Protein AF-A0A420Z8M2-F1 (afdb_monomer_lite)

pLDDT: mean 79.5, std 18.41, range [31.19, 97.5]

Secondary structure (DSSP, 8-state):
----EEEE-SS-EEEE--PPP---HHHHHTT-HHHHHHHHHHHHHTT-TTTTTTGGGTT-HHHHHHHHHHHHTTS-HHHHHHHHHHHHHHHHHHHHS-HHHHHH-PEEEEEEEEETTTEEPEETTEE-EEEEEE--SSHHHHHHT--TTEEEEEE-

Radius of gyration: 20.65 Å; chains: 1; bounding box: 54×30×60 Å

Sequence (156 aa):
MNRSIYIYNSTEVTEKEVVQWSTPSWLRRIGMMDLVAAMEMLSGEYDLPWADQWRRNLDDPGWLDRAMLNTFGRLDDADKELVRPLYEDWLWYFANLDLGAAVGLGYVAEVALLWGGGQRVVDDGQVQTVLVSLGGASREDAKSSLTSEYEFLRWV

Foldseek 3Di:
DFDWDWQDDPPDTDTDGDDDAPAFQLCVVLVLVVVLSLLLVQCVVVVPPCSVPSRVCNLPLVVSVVSLVVSLVPDDPVSNVRNVVSSVSVVVCVVPDPVNVSSVQAFKFKKFFADDQGDFDDDPNDGDIDIDGFGANDPVRSVVRDDSRIGTDGTD

Structure (mmCIF, N/CA/C/O backbone):
data_AF-A0A420Z8M2-F1
#
_entry.id   AF-A0A420Z8M2-F1
#
loop_
_atom_site.group_PDB
_atom_site.id
_atom_site.type_symbol
_atom_site.label_atom_id
_atom_site.label_alt_id
_atom_site.label_comp_id
_atom_site.label_asym_id
_atom_site.label_entity_id
_atom_site.label_seq_id
_atom_site.pdbx_PDB_ins_code
_atom_site.Cartn_x
_atom_site.Cartn_y
_atom_site.Cartn_z
_atom_site.occupancy
_atom_site.B_iso_or_equiv
_atom_site.auth_seq_id
_atom_site.auth_comp_id
_atom_site.auth_asym_id
_atom_site.auth_atom_id
_atom_site.pdbx_PDB_model_num
ATOM 1 N N . MET A 1 1 ? 9.964 15.294 7.986 1.00 35.50 1 MET A N 1
ATOM 2 C CA . MET A 1 1 ? 11.332 14.832 7.669 1.00 35.50 1 MET A CA 1
ATOM 3 C C . MET A 1 1 ? 11.300 14.296 6.250 1.00 35.50 1 MET A C 1
ATOM 5 O O . MET A 1 1 ? 10.602 13.312 6.034 1.00 35.50 1 MET A O 1
ATOM 9 N N . ASN A 1 2 ? 11.972 14.958 5.304 1.00 32.03 2 ASN A N 1
ATOM 10 C CA . ASN A 1 2 ? 12.192 14.407 3.962 1.00 32.03 2 ASN A CA 1
ATOM 11 C C . ASN A 1 2 ? 13.060 13.148 4.087 1.00 32.03 2 ASN A C 1
ATOM 13 O O . ASN A 1 2 ? 13.988 13.130 4.898 1.00 32.03 2 ASN A O 1
ATOM 17 N N . ARG A 1 3 ? 12.728 12.091 3.343 1.00 35.41 3 ARG A N 1
ATOM 18 C CA . ARG A 1 3 ? 13.546 10.877 3.239 1.00 35.41 3 ARG A CA 1
ATOM 19 C C . ARG A 1 3 ? 14.072 10.796 1.811 1.00 35.41 3 ARG A C 1
ATOM 21 O O . ARG A 1 3 ? 13.271 10.831 0.886 1.00 35.41 3 ARG A O 1
ATOM 28 N N . SER A 1 4 ? 15.386 10.702 1.653 1.00 36.94 4 SER A N 1
ATOM 29 C CA . SER A 1 4 ? 16.025 10.403 0.369 1.00 36.94 4 SER A CA 1
ATOM 30 C C . SER A 1 4 ? 15.975 8.890 0.128 1.00 36.94 4 SER A C 1
ATOM 32 O O . SER A 1 4 ? 16.221 8.121 1.060 1.00 36.94 4 SER A O 1
ATOM 34 N N . ILE A 1 5 ? 15.664 8.458 -1.097 1.00 42.69 5 ILE A N 1
ATOM 35 C CA . ILE A 1 5 ? 15.932 7.084 -1.546 1.00 42.69 5 ILE A CA 1
ATOM 36 C C . ILE A 1 5 ? 17.265 7.123 -2.291 1.00 42.69 5 ILE A C 1
ATOM 38 O O . ILE A 1 5 ? 17.449 7.912 -3.218 1.00 42.69 5 ILE A O 1
ATOM 42 N N . TYR A 1 6 ? 18.200 6.280 -1.863 1.00 43.69 6 TYR A N 1
ATOM 43 C CA . TYR A 1 6 ? 19.486 6.107 -2.525 1.00 43.69 6 TYR A CA 1
ATOM 44 C C . TYR A 1 6 ? 19.381 4.921 -3.473 1.00 43.69 6 TYR A C 1
ATOM 46 O O . TYR A 1 6 ? 19.220 3.781 -3.040 1.00 43.69 6 TYR A O 1
ATOM 54 N N . ILE A 1 7 ? 19.451 5.205 -4.768 1.00 42.81 7 ILE A N 1
ATOM 55 C CA . ILE A 1 7 ? 19.491 4.188 -5.812 1.00 42.81 7 ILE A CA 1
ATOM 56 C C . ILE A 1 7 ? 20.972 3.924 -6.107 1.00 42.81 7 ILE A C 1
ATOM 58 O O . ILE A 1 7 ? 21.696 4.822 -6.542 1.00 42.81 7 ILE A O 1
ATOM 62 N N . TYR A 1 8 ? 21.442 2.715 -5.799 1.00 31.19 8 TYR A N 1
ATOM 63 C CA . TYR A 1 8 ? 22.844 2.328 -5.957 1.00 31.19 8 TYR A CA 1
ATOM 64 C C . TYR A 1 8 ? 23.056 1.658 -7.314 1.00 31.19 8 TYR A C 1
ATOM 66 O O . TYR A 1 8 ? 22.536 0.569 -7.541 1.00 31.19 8 TYR A O 1
ATOM 74 N N . ASN A 1 9 ? 23.866 2.267 -8.182 1.00 37.25 9 ASN A N 1
ATOM 75 C CA . ASN A 1 9 ? 24.435 1.593 -9.347 1.00 37.25 9 ASN A CA 1
ATOM 76 C C . ASN A 1 9 ? 25.907 1.256 -9.081 1.00 37.25 9 ASN A C 1
ATOM 78 O O . ASN A 1 9 ? 26.583 1.957 -8.327 1.00 37.25 9 ASN A O 1
ATOM 82 N N . SER A 1 10 ? 26.438 0.207 -9.721 1.00 38.69 10 SER A N 1
ATOM 83 C CA . SER A 1 10 ? 27.814 -0.293 -9.511 1.00 38.69 10 SER A CA 1
ATOM 84 C C . SER A 1 10 ? 28.932 0.704 -9.859 1.00 38.69 10 SER A C 1
ATOM 86 O O . SER A 1 10 ? 30.109 0.379 -9.716 1.00 38.69 10 SER A O 1
ATOM 88 N N . THR A 1 11 ? 28.584 1.909 -10.310 1.00 38.22 11 THR A N 1
ATOM 89 C CA . THR A 1 11 ? 29.527 2.961 -10.700 1.00 38.22 11 THR A CA 1
ATOM 90 C C . THR A 1 11 ? 29.129 4.374 -10.261 1.00 38.22 11 THR A C 1
ATOM 92 O O . THR A 1 11 ? 30.021 5.212 -10.186 1.00 38.22 11 THR A O 1
ATOM 95 N N . GLU A 1 12 ? 27.869 4.654 -9.899 1.00 36.22 12 GLU A N 1
ATOM 96 C CA . GLU A 1 12 ? 27.425 5.978 -9.427 1.00 36.22 12 GLU A CA 1
ATOM 97 C C . GLU A 1 12 ? 26.237 5.863 -8.453 1.00 36.22 12 GLU A C 1
ATOM 99 O O . GLU A 1 12 ? 25.348 5.028 -8.627 1.00 36.22 12 GLU A O 1
ATOM 104 N N . VAL A 1 13 ? 26.220 6.720 -7.426 1.00 42.09 13 VAL A N 1
ATOM 105 C CA . VAL A 1 13 ? 25.065 6.922 -6.536 1.00 42.09 13 VAL A CA 1
ATOM 106 C C . VAL A 1 13 ? 24.341 8.171 -7.015 1.00 42.09 13 VAL A C 1
ATOM 108 O O . VAL A 1 13 ? 24.885 9.271 -6.915 1.00 42.09 13 VAL A O 1
ATOM 111 N N . THR A 1 14 ? 23.123 8.022 -7.529 1.00 45.56 14 THR A N 1
ATOM 112 C CA . THR A 1 14 ? 22.290 9.169 -7.909 1.00 45.56 14 THR A CA 1
ATOM 113 C C . THR A 1 14 ? 21.280 9.432 -6.797 1.00 45.56 14 THR A C 1
ATOM 115 O O . THR A 1 14 ? 20.383 8.626 -6.5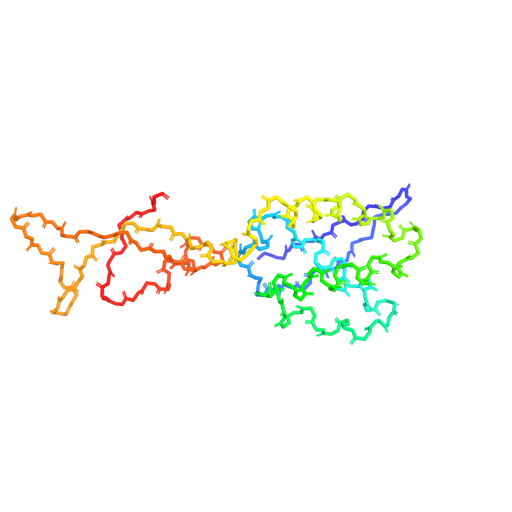55 1.00 45.56 14 THR A O 1
ATOM 118 N N . GLU A 1 15 ? 21.427 10.558 -6.098 1.00 40.06 15 GLU A N 1
ATOM 119 C CA . GLU A 1 15 ? 20.416 11.039 -5.154 1.00 40.06 15 GLU A CA 1
ATOM 120 C C . GLU A 1 15 ? 19.248 11.632 -5.953 1.00 40.06 15 GLU A C 1
ATOM 122 O O . GLU A 1 15 ? 19.396 12.659 -6.616 1.00 40.06 15 GLU A O 1
ATOM 127 N N . LYS A 1 16 ? 18.089 10.965 -5.929 1.00 51.34 16 LYS A N 1
ATOM 128 C CA . LYS A 1 16 ? 16.839 11.498 -6.486 1.00 51.34 16 LYS A CA 1
ATOM 129 C C . LYS A 1 16 ? 15.939 11.928 -5.321 1.00 51.34 16 LYS A C 1
ATOM 131 O O . LYS A 1 16 ? 15.672 11.140 -4.413 1.00 51.34 16 LYS A O 1
ATOM 136 N N . GLU A 1 17 ? 15.490 13.187 -5.324 1.00 40.28 17 GLU A N 1
ATOM 137 C CA . GLU A 1 17 ? 14.557 13.696 -4.311 1.00 40.28 17 GLU A CA 1
ATOM 138 C C . GLU A 1 17 ? 13.221 12.952 -4.401 1.00 40.28 17 GLU A C 1
ATOM 140 O O . GLU A 1 17 ? 12.528 12.981 -5.419 1.00 40.28 17 GLU A O 1
ATOM 145 N N . VAL A 1 18 ? 12.839 12.303 -3.305 1.00 44.84 18 VAL A N 1
ATOM 146 C CA . VAL A 1 18 ? 11.549 11.627 -3.191 1.00 44.84 18 VAL A CA 1
ATOM 147 C C . VAL A 1 18 ? 10.532 12.642 -2.703 1.00 44.84 18 VAL A C 1
ATOM 149 O O . VAL A 1 18 ? 10.603 13.140 -1.577 1.00 44.84 18 VAL A O 1
ATOM 152 N N . VAL A 1 19 ? 9.569 12.953 -3.566 1.00 44.00 19 VAL A N 1
ATOM 153 C CA . VAL A 1 19 ? 8.405 13.772 -3.216 1.00 44.00 19 VAL A CA 1
ATOM 154 C C . VAL A 1 19 ? 7.708 13.150 -1.999 1.00 44.00 19 VAL A C 1
ATOM 156 O O . VAL A 1 19 ? 7.582 11.934 -1.904 1.00 44.00 19 VAL A O 1
ATOM 159 N N . GLN A 1 20 ? 7.254 13.965 -1.047 1.00 43.16 20 GLN A N 1
ATOM 160 C CA . GLN A 1 20 ? 6.603 13.491 0.176 1.00 43.16 20 GLN A CA 1
ATOM 161 C C . GLN A 1 20 ? 5.144 13.079 -0.109 1.00 43.16 20 GLN A C 1
ATOM 163 O O . GLN A 1 20 ? 4.336 13.906 -0.528 1.00 43.16 20 GLN A O 1
ATOM 168 N N . TRP A 1 21 ? 4.796 11.802 0.093 1.00 49.38 21 TRP A N 1
ATOM 169 C CA . TRP A 1 21 ? 3.465 11.256 -0.228 1.00 49.38 21 TRP A CA 1
ATOM 170 C C . TRP A 1 21 ? 2.528 11.295 0.987 1.00 49.38 21 TRP A C 1
ATOM 172 O O . TRP A 1 21 ? 2.947 11.003 2.111 1.00 49.38 21 TRP A O 1
ATOM 182 N N . SER A 1 22 ? 1.229 11.522 0.765 1.00 51.72 22 SER A N 1
ATOM 183 C CA . SER A 1 22 ? 0.181 11.050 1.680 1.00 51.72 22 SER A CA 1
ATOM 184 C C . SER A 1 22 ? 0.034 9.538 1.491 1.00 51.72 22 SER A C 1
ATOM 186 O O . SER A 1 22 ? -0.825 9.051 0.765 1.00 51.72 22 SER A O 1
ATOM 188 N N . THR A 1 23 ? 0.984 8.786 2.031 1.00 56.41 23 THR A N 1
ATOM 189 C CA . THR A 1 23 ? 1.133 7.363 1.728 1.00 56.41 23 THR A CA 1
ATOM 190 C C . THR A 1 23 ? 0.048 6.512 2.393 1.00 56.41 23 THR A C 1
ATOM 192 O O . THR A 1 23 ? -0.186 6.686 3.596 1.00 56.41 23 THR A O 1
ATOM 195 N N . PRO A 1 24 ? -0.535 5.513 1.712 1.00 63.94 24 PRO A N 1
ATOM 196 C CA . PRO A 1 24 ? -1.335 4.509 2.393 1.00 63.94 24 PRO A CA 1
ATOM 197 C C . PRO A 1 24 ? -0.554 3.772 3.472 1.00 63.94 24 PRO A C 1
ATOM 199 O O . PRO A 1 24 ? 0.644 3.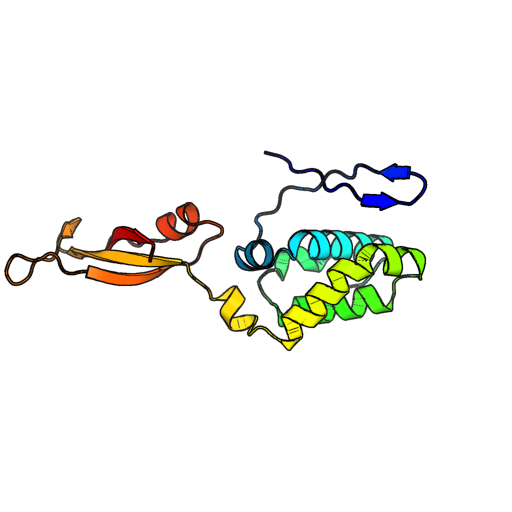496 3.366 1.00 63.94 24 PRO A O 1
ATOM 202 N N . SER A 1 25 ? -1.258 3.459 4.552 1.00 63.75 25 SER A N 1
ATOM 203 C CA . SER A 1 25 ? -0.704 2.835 5.751 1.00 63.75 25 SER A CA 1
ATOM 204 C C . SER A 1 25 ? -0.170 1.424 5.516 1.00 63.75 25 SER A C 1
ATOM 206 O O . SER A 1 25 ? 0.748 0.989 6.209 1.00 63.75 25 SER A O 1
ATOM 208 N N . TRP A 1 26 ? -0.757 0.692 4.572 1.00 75.81 26 TRP A N 1
ATOM 209 C CA . TRP A 1 26 ? -0.487 -0.726 4.368 1.00 75.81 26 TRP A CA 1
ATOM 210 C C . TRP A 1 26 ? 0.801 -0.959 3.570 1.00 75.81 26 TRP A C 1
ATOM 212 O O . TRP A 1 26 ? 1.628 -1.760 3.997 1.00 75.81 26 TRP A O 1
ATOM 222 N N . LEU A 1 27 ? 1.054 -0.176 2.515 1.00 79.88 27 LEU A N 1
ATOM 223 C CA . LEU A 1 27 ? 2.296 -0.254 1.733 1.00 79.88 27 LEU A CA 1
ATOM 224 C C . LEU A 1 27 ? 3.539 0.039 2.583 1.00 79.88 27 LEU A C 1
ATOM 226 O O . LEU A 1 27 ? 4.571 -0.608 2.422 1.00 79.88 27 LEU A O 1
ATOM 230 N N . ARG A 1 28 ? 3.437 0.977 3.536 1.00 74.44 28 ARG A N 1
ATOM 231 C CA . ARG A 1 28 ? 4.506 1.227 4.519 1.00 74.44 28 ARG A CA 1
ATOM 232 C C . ARG A 1 28 ? 4.742 0.038 5.442 1.00 74.44 28 ARG A C 1
ATOM 234 O O . ARG A 1 28 ? 5.886 -0.240 5.778 1.00 74.44 28 ARG A O 1
ATOM 241 N N . ARG A 1 29 ? 3.677 -0.647 5.860 1.00 71.38 29 ARG A N 1
ATOM 242 C CA . ARG A 1 29 ? 3.765 -1.792 6.776 1.00 71.38 29 ARG A CA 1
ATOM 243 C C . ARG A 1 29 ? 4.425 -3.007 6.138 1.00 71.38 29 ARG A C 1
ATOM 245 O O . ARG A 1 29 ? 5.159 -3.698 6.831 1.00 71.38 29 ARG A O 1
ATOM 252 N N . ILE A 1 30 ? 4.203 -3.222 4.844 1.00 75.00 30 ILE A N 1
ATOM 253 C CA . ILE A 1 30 ? 4.846 -4.308 4.090 1.00 75.00 30 ILE A CA 1
ATOM 254 C C . ILE A 1 30 ? 6.165 -3.883 3.421 1.00 75.00 30 ILE A C 1
ATOM 256 O O . ILE A 1 30 ? 6.779 -4.676 2.720 1.00 75.00 30 ILE A O 1
ATOM 260 N N . GLY A 1 31 ? 6.609 -2.635 3.619 1.00 79.88 31 GLY A N 1
ATOM 261 C CA . GLY A 1 31 ? 7.881 -2.136 3.087 1.00 79.88 31 GLY A CA 1
ATOM 262 C C . GLY A 1 31 ? 7.917 -1.926 1.568 1.00 79.88 31 GLY A C 1
ATOM 263 O O . GLY A 1 31 ? 8.997 -1.842 1.002 1.00 79.88 31 GLY A O 1
ATOM 264 N N . MET A 1 32 ? 6.768 -1.820 0.893 1.00 87.44 32 MET A N 1
ATOM 265 C CA . MET A 1 32 ? 6.687 -1.797 -0.580 1.00 87.44 32 MET A CA 1
ATOM 266 C C . MET A 1 32 ? 6.685 -0.393 -1.197 1.00 87.44 32 MET A C 1
ATOM 268 O O . MET A 1 32 ? 6.577 -0.240 -2.411 1.00 87.44 32 MET A O 1
ATOM 272 N N . MET A 1 33 ? 6.808 0.655 -0.383 1.00 85.38 33 MET A N 1
ATOM 273 C CA . MET A 1 33 ? 6.731 2.028 -0.884 1.00 85.38 33 MET A CA 1
ATOM 274 C C . MET A 1 33 ? 7.856 2.412 -1.833 1.00 85.38 33 MET A C 1
ATOM 276 O O . MET A 1 33 ? 7.602 3.117 -2.808 1.00 85.38 33 MET A O 1
ATOM 280 N N . ASP A 1 34 ? 9.067 1.937 -1.568 1.00 84.94 34 ASP A N 1
ATOM 281 C CA . ASP A 1 34 ? 10.221 2.271 -2.396 1.00 84.94 34 ASP A CA 1
ATOM 282 C C . ASP A 1 34 ? 10.084 1.636 -3.786 1.00 84.94 34 ASP A C 1
ATOM 284 O O . ASP A 1 34 ? 10.377 2.283 -4.790 1.00 84.94 34 ASP A O 1
ATOM 288 N N . LEU A 1 35 ? 9.515 0.425 -3.863 1.00 91.81 35 LEU A N 1
ATOM 289 C CA . LEU A 1 35 ? 9.171 -0.206 -5.135 1.00 91.81 35 LEU A CA 1
ATOM 290 C C . LEU A 1 35 ? 8.108 0.593 -5.891 1.00 91.81 35 LEU A C 1
ATOM 292 O O . LEU A 1 35 ? 8.270 0.849 -7.078 1.00 91.81 35 LEU A O 1
ATOM 296 N N . VAL A 1 36 ? 7.023 0.997 -5.221 1.00 92.00 36 VAL A N 1
ATOM 297 C CA . VAL A 1 36 ? 5.946 1.778 -5.856 1.00 92.00 36 VAL A CA 1
ATOM 298 C C . VAL A 1 36 ? 6.489 3.094 -6.416 1.00 92.00 36 VAL A C 1
ATOM 300 O O . VAL A 1 36 ? 6.166 3.448 -7.546 1.00 92.00 36 VAL A O 1
ATOM 303 N N . ALA A 1 37 ? 7.353 3.787 -5.671 1.00 90.00 37 ALA A N 1
ATOM 304 C CA . ALA A 1 37 ? 7.986 5.018 -6.135 1.00 90.00 37 ALA A CA 1
ATOM 305 C C . ALA A 1 37 ? 8.921 4.781 -7.334 1.00 90.00 37 ALA A C 1
ATOM 307 O O . ALA A 1 37 ? 8.864 5.530 -8.311 1.00 90.00 37 ALA A O 1
ATOM 308 N N . ALA A 1 38 ? 9.745 3.728 -7.290 1.00 91.12 38 ALA A N 1
ATOM 309 C CA . ALA A 1 38 ? 10.624 3.362 -8.400 1.00 91.12 38 ALA A CA 1
ATOM 310 C C . ALA A 1 38 ? 9.823 3.018 -9.665 1.00 91.12 38 ALA A C 1
ATOM 312 O O . ALA A 1 38 ? 10.153 3.471 -10.758 1.00 91.12 38 ALA A O 1
ATOM 313 N N . MET A 1 39 ? 8.729 2.275 -9.515 1.00 95.25 39 MET A N 1
ATOM 314 C CA . MET A 1 39 ? 7.892 1.828 -10.627 1.00 95.25 39 MET A CA 1
ATOM 315 C C . MET A 1 39 ? 7.019 2.953 -11.199 1.00 95.25 39 MET A C 1
ATOM 317 O O . MET A 1 39 ? 6.806 2.980 -12.411 1.00 95.25 39 MET A O 1
ATOM 321 N N . GLU A 1 40 ? 6.577 3.917 -10.381 1.00 94.31 40 GLU A N 1
ATOM 322 C CA . GLU A 1 40 ? 5.979 5.176 -10.860 1.00 94.31 40 GLU A CA 1
ATOM 323 C C . GLU A 1 40 ? 6.979 5.938 -11.733 1.00 94.31 40 GLU A C 1
ATOM 325 O O . GLU A 1 40 ? 6.674 6.245 -12.887 1.00 94.31 40 GLU A O 1
ATOM 330 N N . MET A 1 41 ? 8.188 6.179 -11.215 1.00 93.19 41 MET A N 1
ATOM 331 C CA . MET A 1 41 ? 9.241 6.903 -11.929 1.00 93.19 41 MET A CA 1
ATOM 332 C C . MET A 1 41 ? 9.577 6.231 -13.262 1.00 93.19 41 MET A C 1
ATOM 334 O O . MET A 1 41 ? 9.503 6.880 -14.302 1.00 93.19 41 MET A O 1
ATOM 338 N N . LEU A 1 42 ? 9.871 4.929 -13.244 1.00 9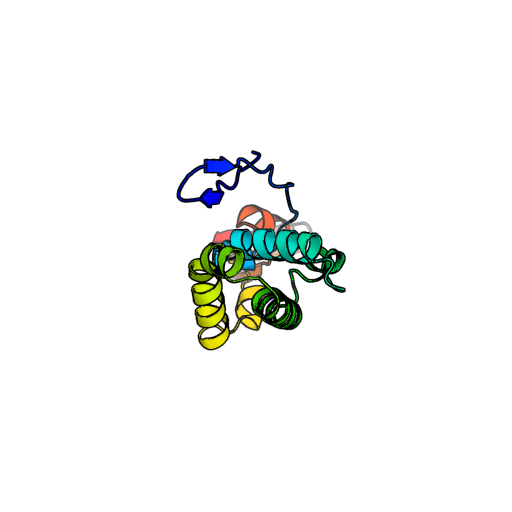4.81 42 LEU A N 1
ATOM 339 C CA . LEU A 1 42 ? 10.209 4.170 -14.448 1.00 94.81 42 LEU A CA 1
ATOM 340 C C . LEU A 1 42 ? 9.046 4.134 -15.441 1.00 94.81 42 LEU A C 1
ATOM 342 O O . LEU A 1 42 ? 9.249 4.271 -16.642 1.00 94.81 42 LEU A O 1
ATOM 346 N N . SER A 1 43 ? 7.802 4.018 -14.969 1.00 96.75 43 SER A N 1
ATOM 347 C CA . SER A 1 43 ? 6.656 4.092 -15.877 1.00 96.75 43 SER A CA 1
ATOM 348 C C . SER A 1 43 ? 6.537 5.451 -16.571 1.00 96.75 43 SER A C 1
ATOM 350 O O . SER A 1 43 ? 6.093 5.495 -17.715 1.00 96.75 43 SER A O 1
ATOM 352 N N . GLY A 1 44 ? 6.961 6.537 -15.915 1.00 93.62 44 GLY A N 1
ATOM 353 C CA . GLY A 1 44 ? 7.066 7.863 -16.521 1.00 93.62 44 GLY A CA 1
ATOM 354 C C . GLY A 1 44 ? 8.234 7.980 -17.498 1.00 93.62 44 GLY A C 1
ATOM 355 O O . GLY A 1 44 ? 8.049 8.497 -18.590 1.00 93.62 44 GLY A O 1
ATOM 356 N N . GLU A 1 45 ? 9.413 7.457 -17.147 1.00 94.44 45 GLU A N 1
ATOM 357 C CA . GLU A 1 45 ? 10.594 7.458 -18.030 1.00 94.44 45 GLU A CA 1
ATOM 358 C C . GLU A 1 45 ? 10.348 6.665 -19.331 1.00 94.44 45 GLU A C 1
ATOM 360 O O . GLU A 1 45 ? 10.854 7.037 -20.387 1.00 94.44 45 GLU A O 1
ATOM 365 N N . TYR A 1 46 ? 9.516 5.620 -19.274 1.00 95.25 46 TYR A N 1
ATOM 366 C CA . TYR A 1 46 ? 9.118 4.796 -20.423 1.00 95.25 46 TYR A CA 1
ATOM 367 C C . TYR A 1 46 ? 7.817 5.265 -21.109 1.00 95.25 46 TYR A C 1
ATOM 369 O O . TYR A 1 46 ? 7.284 4.539 -21.953 1.00 95.25 46 TYR A O 1
ATOM 377 N N . ASP A 1 47 ? 7.276 6.437 -20.747 1.00 95.06 47 ASP A N 1
ATOM 378 C CA . ASP A 1 47 ? 6.030 7.005 -21.295 1.00 95.06 47 ASP A CA 1
ATOM 379 C C . ASP A 1 47 ? 4.838 6.019 -21.282 1.00 95.06 47 ASP A C 1
ATOM 381 O O . ASP A 1 47 ? 4.049 5.902 -22.230 1.00 95.06 47 ASP A O 1
ATOM 385 N N . LEU A 1 48 ? 4.688 5.260 -20.193 1.00 95.62 48 LEU A N 1
ATOM 386 C CA . LEU A 1 48 ? 3.627 4.262 -20.078 1.00 95.62 48 LEU A CA 1
ATOM 387 C C . LEU A 1 48 ? 2.257 4.924 -19.825 1.00 95.62 48 LEU A C 1
ATOM 389 O O . LEU A 1 48 ? 2.159 5.850 -19.019 1.00 95.62 48 LEU A O 1
ATOM 393 N N . PRO A 1 49 ? 1.150 4.408 -20.404 1.00 94.00 49 PRO A N 1
ATOM 394 C CA . PRO A 1 49 ? -0.178 5.040 -20.319 1.00 94.00 49 PRO A CA 1
ATOM 395 C C . PRO A 1 49 ? -0.777 5.215 -18.910 1.00 94.00 49 PRO A C 1
ATOM 397 O O . PRO A 1 49 ? -1.818 5.854 -18.756 1.00 94.00 49 PRO A O 1
ATOM 400 N N . TRP A 1 50 ? -0.188 4.592 -17.890 1.00 93.88 50 TRP A N 1
ATOM 401 C CA . TRP A 1 50 ? -0.633 4.655 -16.494 1.00 93.88 50 TRP A CA 1
ATOM 402 C C . TRP A 1 50 ? 0.337 5.400 -15.573 1.00 93.88 50 TRP A C 1
ATOM 404 O O . TRP A 1 50 ? 0.133 5.386 -14.358 1.00 93.88 50 TRP A O 1
ATOM 414 N N . ALA A 1 51 ? 1.372 6.045 -16.117 1.00 93.44 51 ALA A N 1
ATOM 415 C CA . ALA A 1 51 ? 2.414 6.696 -15.326 1.00 93.44 51 ALA A CA 1
ATOM 416 C C . ALA A 1 51 ? 1.881 7.763 -14.354 1.00 93.44 51 ALA A C 1
ATOM 418 O O . ALA A 1 51 ? 2.368 7.892 -13.236 1.00 93.44 51 ALA A O 1
ATOM 419 N N . ASP A 1 52 ? 0.821 8.478 -14.722 1.00 91.88 52 ASP A N 1
ATOM 420 C CA . ASP A 1 52 ? 0.187 9.508 -13.893 1.00 91.88 52 ASP A CA 1
ATOM 421 C C . ASP A 1 52 ? -0.864 8.955 -12.910 1.00 91.88 52 ASP A C 1
ATOM 423 O O . ASP A 1 52 ? -1.443 9.692 -12.108 1.00 91.88 52 ASP A O 1
ATOM 427 N N . GLN A 1 53 ? -1.129 7.648 -12.951 1.00 93.00 53 GLN A N 1
ATOM 428 C CA . GLN A 1 53 ? -2.253 7.029 -12.250 1.00 93.00 53 GLN A CA 1
ATOM 429 C C . GLN A 1 53 ? -1.861 6.334 -10.943 1.00 93.00 53 GLN A C 1
ATOM 431 O O . GLN A 1 53 ? -2.753 5.963 -10.182 1.00 93.00 53 GLN A O 1
ATOM 436 N N . TRP A 1 54 ? -0.570 6.164 -10.650 1.00 92.50 54 TRP A N 1
ATOM 437 C CA . TRP A 1 54 ? -0.105 5.454 -9.452 1.00 92.50 54 TRP A CA 1
ATOM 438 C C . TRP A 1 54 ? -0.678 6.044 -8.167 1.00 92.50 54 TRP A C 1
ATOM 440 O O . TRP A 1 54 ? -1.300 5.347 -7.367 1.00 92.50 54 TRP A O 1
ATOM 450 N N . ARG A 1 55 ? -0.563 7.365 -8.016 1.00 85.44 55 ARG A N 1
ATOM 451 C CA . ARG A 1 55 ? -0.908 8.071 -6.775 1.00 85.44 55 ARG A CA 1
ATOM 452 C C . ARG A 1 55 ? -2.376 7.969 -6.383 1.00 85.44 55 ARG A C 1
ATOM 454 O O . ARG A 1 55 ? -2.686 7.921 -5.199 1.00 85.44 55 ARG A O 1
ATOM 461 N N . ARG A 1 56 ? -3.283 7.938 -7.360 1.00 83.88 56 ARG A N 1
ATOM 462 C CA . ARG A 1 56 ? -4.730 7.847 -7.101 1.00 83.88 56 ARG A CA 1
ATOM 463 C C . ARG A 1 56 ? -5.208 6.419 -6.826 1.00 83.88 56 ARG A C 1
ATOM 465 O O . ARG A 1 56 ? -6.354 6.245 -6.440 1.00 83.88 56 ARG A O 1
ATOM 472 N N . ASN A 1 57 ? -4.349 5.422 -7.041 1.00 88.00 57 ASN A N 1
ATOM 473 C CA . ASN A 1 57 ? -4.684 4.003 -6.936 1.00 88.00 57 ASN A CA 1
ATOM 474 C C . ASN A 1 57 ? -3.854 3.272 -5.865 1.00 88.00 57 ASN A C 1
ATOM 476 O O . ASN A 1 57 ? -3.809 2.046 -5.853 1.00 88.00 57 ASN A O 1
ATOM 480 N N . LEU A 1 58 ? -3.197 3.995 -4.951 1.00 86.00 58 LEU A N 1
ATOM 481 C CA . LEU A 1 58 ? -2.351 3.376 -3.921 1.00 86.00 58 LEU A CA 1
ATOM 482 C C . LEU A 1 58 ? -3.140 2.510 -2.912 1.00 86.00 58 LEU A C 1
ATOM 484 O O . LEU A 1 58 ? -2.553 1.680 -2.221 1.00 86.00 58 LEU A O 1
ATOM 488 N N . ASP A 1 59 ? -4.460 2.692 -2.832 1.00 81.06 59 ASP A N 1
ATOM 489 C CA . ASP A 1 59 ? -5.373 1.896 -1.999 1.00 81.06 59 ASP A CA 1
ATOM 490 C C . ASP A 1 59 ? -6.064 0.753 -2.769 1.00 81.06 59 ASP A C 1
ATOM 492 O O . ASP A 1 59 ? -6.909 0.061 -2.206 1.00 81.06 59 ASP A O 1
ATOM 496 N N . ASP A 1 60 ? -5.713 0.532 -4.041 1.00 83.44 60 ASP A N 1
ATOM 497 C CA . ASP A 1 60 ? -6.232 -0.565 -4.868 1.00 83.44 60 ASP A CA 1
ATOM 498 C C . ASP A 1 60 ? -5.106 -1.575 -5.174 1.00 83.44 60 ASP A C 1
ATOM 500 O O . ASP A 1 60 ? -4.351 -1.402 -6.139 1.00 83.44 60 ASP A O 1
ATOM 504 N N . PRO A 1 61 ? -4.976 -2.661 -4.382 1.00 84.62 61 PRO A N 1
ATOM 505 C CA . PRO A 1 61 ? -3.961 -3.690 -4.605 1.00 84.62 61 PRO A CA 1
ATOM 506 C C . PRO A 1 61 ? -4.062 -4.350 -5.978 1.00 84.62 61 PRO A C 1
ATOM 508 O O . PRO A 1 61 ? -3.041 -4.696 -6.568 1.00 84.62 61 PRO A O 1
ATOM 511 N N . GLY A 1 62 ? -5.279 -4.515 -6.505 1.00 85.75 62 GLY A N 1
ATOM 512 C CA . GLY A 1 62 ? -5.494 -5.130 -7.812 1.00 85.75 62 GLY A CA 1
ATOM 513 C C . GLY A 1 62 ? -5.053 -4.216 -8.951 1.00 85.75 62 GLY A C 1
ATOM 514 O O . GLY A 1 62 ? -4.554 -4.683 -9.976 1.00 85.75 62 GLY A O 1
ATOM 515 N N . TRP A 1 63 ? -5.217 -2.902 -8.795 1.00 91.81 63 TRP A N 1
ATOM 516 C CA . TRP A 1 63 ? -4.640 -1.932 -9.718 1.00 91.81 63 TRP A CA 1
ATOM 517 C C . TRP A 1 63 ? -3.115 -1.915 -9.635 1.00 91.81 63 TRP A C 1
ATOM 519 O O . TRP A 1 63 ? -2.468 -2.012 -10.679 1.00 91.81 63 TRP A O 1
ATOM 529 N N . LEU A 1 64 ? -2.553 -1.853 -8.424 1.00 92.69 64 LEU A N 1
ATOM 530 C CA . LEU A 1 64 ? -1.103 -1.821 -8.223 1.00 92.69 64 LEU A CA 1
ATOM 531 C C . LEU A 1 64 ? -0.425 -3.050 -8.814 1.00 92.69 64 LEU A C 1
ATOM 533 O O . LEU A 1 64 ? 0.558 -2.898 -9.526 1.00 92.69 64 LEU A O 1
ATOM 537 N N . ASP A 1 65 ? -0.973 -4.244 -8.611 1.00 91.94 65 ASP A N 1
ATOM 538 C CA . ASP A 1 65 ? -0.394 -5.472 -9.161 1.00 91.94 65 ASP A CA 1
ATOM 539 C C . ASP A 1 65 ? -0.330 -5.459 -10.691 1.00 91.94 65 ASP A C 1
ATOM 541 O O . ASP A 1 65 ? 0.717 -5.706 -11.297 1.00 91.94 65 ASP A O 1
ATOM 545 N N . ARG A 1 66 ? -1.423 -5.037 -11.338 1.00 94.19 66 ARG A N 1
ATOM 546 C CA . ARG A 1 66 ? -1.444 -4.865 -12.794 1.00 94.19 66 ARG A CA 1
ATOM 547 C C . ARG A 1 66 ? -0.441 -3.815 -13.257 1.00 94.19 66 ARG A C 1
ATOM 549 O O . ARG A 1 66 ? 0.193 -4.025 -14.289 1.00 94.19 66 ARG A O 1
ATOM 556 N N . ALA A 1 67 ? -0.314 -2.693 -12.552 1.00 96.00 67 ALA A N 1
ATOM 557 C CA . ALA A 1 67 ? 0.638 -1.640 -12.900 1.00 96.00 67 ALA A CA 1
ATOM 558 C C . ALA A 1 67 ? 2.088 -2.126 -12.738 1.00 96.00 67 ALA A C 1
ATOM 560 O O . ALA A 1 67 ? 2.890 -1.958 -13.654 1.00 96.00 67 ALA A O 1
ATOM 561 N N . MET A 1 68 ? 2.394 -2.819 -11.639 1.00 95.75 68 MET A N 1
ATOM 562 C CA . MET A 1 68 ? 3.696 -3.427 -11.355 1.00 95.75 68 MET A CA 1
ATOM 563 C C . MET A 1 68 ? 4.107 -4.413 -12.447 1.00 95.75 68 MET A C 1
ATOM 565 O O . MET A 1 68 ? 5.171 -4.266 -13.046 1.00 95.75 68 MET A O 1
ATOM 569 N N . LEU A 1 69 ? 3.246 -5.383 -12.761 1.00 96.31 69 LEU A N 1
ATOM 570 C CA . LEU A 1 69 ? 3.510 -6.392 -13.787 1.00 96.31 69 LEU A CA 1
ATOM 571 C C . LEU A 1 69 ? 3.695 -5.772 -15.177 1.00 96.31 69 LEU A C 1
ATOM 573 O O . LEU A 1 69 ? 4.622 -6.125 -15.909 1.00 96.31 69 LEU A O 1
ATOM 577 N N . ASN A 1 70 ? 2.838 -4.816 -15.541 1.00 96.19 70 ASN A N 1
ATOM 578 C CA . ASN A 1 70 ? 2.908 -4.172 -16.847 1.00 96.19 70 ASN A CA 1
ATOM 579 C C . ASN A 1 70 ? 4.117 -3.246 -17.000 1.00 96.19 70 ASN A C 1
ATOM 581 O O . ASN A 1 70 ? 4.676 -3.182 -18.098 1.00 96.19 70 ASN A O 1
ATOM 585 N N . THR A 1 71 ? 4.512 -2.530 -15.949 1.00 97.50 71 THR A N 1
ATOM 586 C CA . THR A 1 71 ? 5.732 -1.720 -15.967 1.00 97.50 71 THR A CA 1
ATOM 587 C C . THR A 1 71 ? 6.951 -2.631 -16.040 1.00 97.50 71 THR A C 1
ATOM 589 O O . THR A 1 71 ? 7.717 -2.506 -16.989 1.00 97.50 71 THR A O 1
ATOM 592 N N . PHE A 1 72 ? 7.081 -3.618 -15.142 1.00 97.19 72 PHE A N 1
ATOM 593 C CA . PHE A 1 72 ? 8.253 -4.503 -15.084 1.00 97.19 72 PHE A CA 1
ATOM 594 C C . PHE A 1 72 ? 8.484 -5.244 -16.405 1.00 97.19 72 PHE A C 1
ATOM 596 O O . PHE A 1 72 ? 9.611 -5.350 -16.881 1.00 97.19 72 PHE A O 1
ATOM 603 N N . GLY A 1 73 ? 7.409 -5.705 -17.055 1.00 96.44 73 GLY A N 1
ATOM 604 C CA . GLY A 1 73 ? 7.495 -6.375 -18.354 1.00 96.44 73 GLY A CA 1
ATOM 605 C C . GLY A 1 73 ? 8.051 -5.506 -19.492 1.00 96.44 73 GLY A C 1
ATOM 606 O O . GLY A 1 73 ? 8.529 -6.059 -20.481 1.00 96.44 73 GLY A O 1
ATOM 607 N N . ARG A 1 74 ? 8.005 -4.174 -19.362 1.00 96.25 74 ARG A N 1
ATOM 608 C CA . ARG A 1 74 ? 8.441 -3.203 -20.384 1.00 96.25 74 ARG A CA 1
ATOM 609 C C . ARG A 1 74 ? 9.823 -2.610 -20.140 1.00 96.25 74 ARG A C 1
ATOM 611 O O . ARG A 1 74 ? 10.383 -2.048 -21.073 1.00 96.25 74 ARG A O 1
ATOM 618 N N . LEU A 1 75 ? 10.346 -2.749 -18.926 1.00 96.31 75 LEU A N 1
ATOM 619 C CA . LEU A 1 75 ? 11.687 -2.296 -18.580 1.00 96.31 75 LEU A CA 1
ATOM 620 C C . LEU A 1 75 ? 12.744 -3.036 -19.406 1.00 96.31 75 LEU A C 1
ATOM 622 O O . LEU A 1 75 ? 12.580 -4.222 -19.737 1.00 96.31 75 LEU A O 1
ATOM 626 N N . ASP A 1 76 ? 13.833 -2.344 -19.712 1.00 96.06 76 ASP A N 1
ATOM 627 C CA . ASP A 1 76 ? 15.047 -2.977 -20.204 1.00 96.06 76 ASP A CA 1
ATOM 628 C C . ASP A 1 76 ? 15.730 -3.811 -19.105 1.00 96.06 76 ASP A C 1
ATOM 630 O O . ASP A 1 76 ? 15.277 -3.875 -17.959 1.00 96.06 76 ASP A O 1
ATOM 634 N N . ASP A 1 77 ? 16.795 -4.523 -19.463 1.00 95.62 77 ASP A N 1
ATOM 635 C CA . ASP A 1 77 ? 17.456 -5.424 -18.521 1.00 95.62 77 ASP A CA 1
ATOM 636 C C . ASP A 1 77 ? 18.163 -4.673 -17.382 1.00 95.62 77 ASP A C 1
ATOM 638 O O . ASP A 1 77 ? 18.192 -5.178 -16.262 1.00 95.62 77 ASP A O 1
ATOM 642 N N . ALA A 1 78 ? 18.686 -3.466 -17.626 1.00 92.25 78 ALA A N 1
ATOM 643 C CA . ALA A 1 78 ? 19.376 -2.688 -16.601 1.00 92.25 78 ALA A CA 1
ATOM 644 C C . ALA A 1 78 ? 18.394 -2.203 -15.524 1.00 92.25 78 ALA A C 1
ATOM 646 O O . ALA A 1 78 ? 18.638 -2.390 -14.329 1.00 92.25 78 ALA A O 1
ATOM 647 N N . ASP A 1 79 ? 17.249 -1.668 -15.943 1.00 93.38 79 ASP A N 1
ATOM 648 C CA . ASP A 1 79 ? 16.200 -1.211 -15.034 1.00 93.38 79 ASP A CA 1
ATOM 649 C C . ASP A 1 79 ? 15.493 -2.380 -14.342 1.00 93.38 79 ASP A C 1
ATOM 651 O O . ASP A 1 79 ? 15.106 -2.271 -13.176 1.00 93.38 79 ASP A O 1
ATOM 655 N N . LYS A 1 80 ? 15.366 -3.535 -15.011 1.00 93.94 80 LYS A N 1
ATOM 656 C CA . LYS A 1 80 ? 14.887 -4.765 -14.363 1.00 93.94 80 LYS A CA 1
ATOM 657 C C . LYS A 1 80 ? 15.805 -5.190 -13.238 1.00 93.94 80 LYS A C 1
ATOM 659 O O . LYS A 1 80 ? 15.303 -5.433 -12.146 1.00 93.94 80 LYS A O 1
ATOM 664 N N . GLU A 1 81 ? 17.111 -5.292 -13.483 1.00 93.62 81 GLU A N 1
ATOM 665 C CA . GLU A 1 81 ? 18.072 -5.664 -12.438 1.00 93.62 81 GLU A CA 1
ATOM 666 C C . GLU A 1 81 ? 18.028 -4.692 -11.258 1.00 93.62 81 GLU A C 1
ATOM 668 O O . GLU A 1 81 ? 18.128 -5.120 -10.108 1.00 93.62 81 GLU A O 1
ATOM 673 N N . LEU A 1 82 ? 17.792 -3.406 -11.526 1.00 87.06 82 LEU A N 1
ATOM 674 C CA . LEU A 1 82 ? 17.685 -2.393 -10.486 1.00 87.06 82 LEU A CA 1
ATOM 675 C C . LEU A 1 82 ? 16.530 -2.657 -9.508 1.00 87.06 82 LEU A C 1
ATOM 677 O O . LEU A 1 82 ? 16.711 -2.552 -8.294 1.00 87.06 82 LEU A O 1
ATOM 681 N N . VAL A 1 83 ? 15.339 -2.983 -10.017 1.00 91.19 83 VAL A N 1
ATOM 682 C CA . VAL A 1 83 ? 14.133 -3.149 -9.182 1.00 91.19 83 VAL A CA 1
ATOM 683 C C . VAL A 1 83 ? 13.831 -4.602 -8.815 1.00 91.19 83 VAL A C 1
ATOM 685 O O . VAL A 1 83 ? 12.967 -4.842 -7.970 1.00 91.19 83 VAL A O 1
ATOM 688 N N . ARG A 1 84 ? 14.535 -5.573 -9.413 1.00 92.50 84 ARG A N 1
ATOM 689 C CA . ARG A 1 84 ? 14.290 -7.016 -9.254 1.00 92.50 84 ARG A CA 1
ATOM 690 C C . ARG A 1 84 ? 14.174 -7.466 -7.795 1.00 92.50 84 ARG A C 1
ATOM 692 O O . ARG A 1 84 ? 13.183 -8.133 -7.513 1.00 92.50 84 ARG A O 1
ATOM 699 N N . PRO A 1 85 ? 15.074 -7.092 -6.862 1.00 90.44 85 PRO A N 1
ATOM 700 C CA . PRO A 1 85 ? 14.977 -7.572 -5.482 1.00 90.44 85 PRO A CA 1
ATOM 701 C C . PRO A 1 85 ? 13.653 -7.177 -4.816 1.00 90.44 85 PRO A C 1
ATOM 703 O O . PRO A 1 85 ? 12.976 -7.999 -4.211 1.00 90.44 85 PRO A O 1
ATOM 706 N N . LEU A 1 86 ? 13.239 -5.922 -5.000 1.00 88.50 86 LEU A N 1
ATOM 707 C CA . LEU A 1 86 ? 11.987 -5.412 -4.444 1.00 88.50 86 LEU A CA 1
ATOM 708 C C . LEU A 1 86 ? 10.764 -5.979 -5.180 1.00 88.50 86 LEU A C 1
ATOM 710 O O . LEU A 1 86 ? 9.725 -6.225 -4.573 1.00 88.50 86 LEU A O 1
ATOM 714 N N . TYR A 1 87 ? 10.878 -6.191 -6.491 1.00 92.25 87 TYR A N 1
ATOM 715 C CA . TYR A 1 87 ? 9.812 -6.778 -7.296 1.00 92.25 87 TYR A CA 1
ATOM 716 C C . TYR A 1 87 ? 9.559 -8.251 -6.933 1.00 92.25 87 TYR A C 1
ATOM 718 O O . TYR A 1 87 ? 8.412 -8.693 -6.913 1.00 92.25 87 TYR A O 1
ATOM 726 N N . GLU A 1 88 ? 10.598 -9.010 -6.589 1.00 92.88 88 GLU A N 1
ATOM 727 C CA . GLU A 1 88 ? 10.460 -10.379 -6.078 1.00 92.88 88 GLU A CA 1
ATOM 728 C C . GLU A 1 88 ? 9.740 -10.411 -4.721 1.00 92.88 88 GLU A C 1
ATOM 730 O O . GLU A 1 88 ? 8.844 -11.240 -4.531 1.00 92.88 88 GLU A O 1
ATOM 735 N N . ASP A 1 89 ? 10.032 -9.462 -3.825 1.00 88.06 89 ASP A N 1
ATOM 736 C CA . ASP A 1 89 ? 9.286 -9.294 -2.571 1.00 88.06 89 ASP A CA 1
ATOM 737 C C . ASP A 1 89 ? 7.805 -8.973 -2.834 1.00 88.06 89 ASP A C 1
ATOM 739 O O . ASP A 1 89 ? 6.919 -9.536 -2.186 1.00 88.06 89 ASP A O 1
ATOM 743 N N . TRP A 1 90 ? 7.510 -8.117 -3.820 1.00 90.75 90 TRP A N 1
ATOM 744 C CA . TRP A 1 90 ? 6.133 -7.832 -4.239 1.00 90.75 90 TRP A CA 1
ATOM 745 C C . TRP A 1 90 ? 5.396 -9.094 -4.690 1.00 90.75 90 TRP A C 1
ATOM 747 O O . TRP A 1 90 ? 4.285 -9.355 -4.223 1.00 90.75 90 TRP A O 1
ATOM 757 N N . LEU A 1 91 ? 6.016 -9.902 -5.557 1.00 90.88 91 LEU A N 1
ATOM 758 C CA . LEU A 1 91 ? 5.438 -11.167 -6.018 1.00 90.88 91 LEU A CA 1
ATOM 759 C C . LEU A 1 91 ? 5.185 -12.125 -4.850 1.00 90.88 91 LEU A C 1
ATOM 761 O O . LEU A 1 91 ? 4.137 -12.775 -4.799 1.00 90.88 91 LEU A O 1
ATOM 765 N N . TRP A 1 92 ? 6.115 -12.192 -3.894 1.00 89.25 92 TRP A N 1
ATOM 766 C CA . TRP A 1 92 ? 5.932 -12.994 -2.691 1.00 89.25 92 TRP A CA 1
ATOM 767 C C . TRP A 1 92 ? 4.731 -12.508 -1.878 1.00 89.25 92 TRP A C 1
ATOM 769 O O . TRP A 1 92 ? 3.869 -13.317 -1.528 1.00 89.25 92 TRP A O 1
ATOM 779 N N . TYR A 1 93 ? 4.623 -11.204 -1.617 1.00 83.19 93 TYR A N 1
ATOM 780 C CA . TYR A 1 93 ? 3.508 -10.639 -0.857 1.00 83.19 93 TYR A CA 1
ATOM 781 C C . TYR A 1 93 ? 2.166 -10.849 -1.551 1.00 83.19 93 TYR A C 1
ATOM 783 O O . TYR A 1 93 ? 1.203 -11.233 -0.895 1.00 83.19 93 TYR A O 1
ATOM 791 N N . PHE A 1 94 ? 2.103 -10.667 -2.867 1.00 81.56 94 PHE A N 1
ATOM 792 C CA . PHE A 1 94 ? 0.873 -10.864 -3.628 1.00 81.56 94 PHE A CA 1
ATOM 793 C C . PHE A 1 94 ? 0.409 -12.329 -3.626 1.00 81.56 94 PHE A C 1
ATOM 795 O O . PHE A 1 94 ? -0.788 -12.605 -3.606 1.00 81.56 94 PHE A O 1
ATOM 802 N N . ALA A 1 95 ? 1.348 -13.278 -3.607 1.00 82.44 95 ALA A N 1
ATOM 803 C CA . ALA A 1 95 ? 1.036 -14.704 -3.562 1.00 82.44 95 ALA A CA 1
ATOM 804 C C . ALA A 1 95 ? 0.709 -15.226 -2.150 1.00 82.44 95 ALA A C 1
ATOM 806 O O . ALA A 1 95 ? -0.005 -16.221 -2.026 1.00 82.44 95 ALA A O 1
ATOM 807 N N . ASN A 1 96 ? 1.247 -14.600 -1.096 1.00 78.88 96 ASN A N 1
ATOM 808 C CA . ASN A 1 96 ? 1.219 -15.151 0.267 1.00 78.88 96 ASN A CA 1
ATOM 809 C C . ASN A 1 96 ? 0.425 -14.315 1.281 1.00 78.88 96 ASN A C 1
ATOM 811 O O . ASN A 1 96 ? 0.129 -14.820 2.365 1.00 78.88 96 ASN A O 1
ATOM 815 N N . LEU A 1 97 ? 0.069 -13.066 0.970 1.00 77.56 97 LEU A N 1
ATOM 816 C CA . LEU A 1 97 ? -0.767 -12.227 1.827 1.00 77.56 97 LEU A CA 1
ATOM 817 C C . LEU A 1 97 ? -2.127 -11.957 1.192 1.00 77.56 97 LEU A C 1
ATOM 819 O O . LEU A 1 97 ? -2.241 -11.669 0.003 1.00 77.56 97 LEU A O 1
ATOM 823 N N . ASP A 1 98 ? -3.161 -11.936 2.032 1.00 73.44 98 ASP A N 1
ATOM 824 C CA . ASP A 1 98 ? -4.417 -11.286 1.675 1.00 73.44 98 ASP A CA 1
ATOM 825 C C . ASP A 1 98 ? -4.194 -9.769 1.698 1.00 73.44 98 ASP A C 1
ATOM 827 O O . ASP A 1 98 ? -4.268 -9.111 2.740 1.00 73.44 98 ASP A O 1
ATOM 831 N N . LEU A 1 99 ? -3.860 -9.211 0.535 1.00 70.38 99 LEU A N 1
ATOM 832 C CA . LEU A 1 99 ? -3.626 -7.777 0.407 1.00 70.38 99 LEU A CA 1
ATOM 833 C C . LEU A 1 99 ? -4.900 -6.964 0.651 1.00 70.38 99 LEU A C 1
ATOM 835 O O . LEU A 1 99 ? -4.797 -5.841 1.131 1.00 70.38 99 LEU A O 1
ATOM 839 N N . GLY A 1 100 ? -6.090 -7.524 0.410 1.00 64.69 100 GLY A N 1
ATOM 840 C CA . GLY A 1 100 ? -7.355 -6.881 0.773 1.00 64.69 100 GLY A CA 1
ATOM 841 C C . GLY A 1 100 ? -7.477 -6.716 2.288 1.00 64.69 100 GLY A C 1
ATOM 842 O O . GLY A 1 100 ? -7.802 -5.631 2.776 1.00 64.69 100 GLY A O 1
ATOM 843 N N . ALA A 1 101 ? -7.103 -7.753 3.040 1.00 62.50 101 ALA A N 1
ATOM 844 C CA . ALA A 1 101 ? -6.954 -7.655 4.484 1.00 62.50 101 ALA A CA 1
ATOM 845 C C . ALA A 1 101 ? -5.840 -6.671 4.865 1.00 62.50 101 ALA A C 1
ATOM 847 O O . ALA A 1 101 ? -6.054 -5.875 5.766 1.00 62.50 101 ALA A O 1
ATOM 848 N N . ALA A 1 102 ? -4.694 -6.646 4.174 1.00 64.94 102 ALA A N 1
ATOM 849 C CA . ALA A 1 102 ? -3.594 -5.720 4.471 1.00 64.94 102 ALA A CA 1
ATOM 850 C C . ALA A 1 102 ? -3.979 -4.239 4.295 1.00 64.94 102 ALA A C 1
ATOM 852 O O . ALA A 1 102 ? -3.621 -3.419 5.145 1.00 64.94 102 ALA A O 1
ATOM 853 N N . VAL A 1 103 ? -4.756 -3.907 3.255 1.00 64.69 103 VAL A N 1
ATOM 854 C CA . VAL A 1 103 ? -5.381 -2.581 3.080 1.00 64.69 103 VAL A CA 1
ATOM 855 C C . VAL A 1 103 ? -6.341 -2.282 4.232 1.00 64.69 103 VAL A C 1
ATOM 857 O O . VAL A 1 103 ? -6.357 -1.168 4.755 1.00 64.69 103 VAL A O 1
ATOM 860 N N . GLY A 1 104 ? -7.097 -3.294 4.667 1.00 58.34 104 GLY A N 1
ATOM 861 C CA . GLY A 1 104 ? -8.067 -3.216 5.759 1.00 58.34 104 GLY A CA 1
ATOM 862 C C . GLY A 1 104 ? -7.508 -3.383 7.177 1.00 58.34 104 GLY A C 1
ATOM 863 O O . GLY A 1 104 ? -8.276 -3.242 8.128 1.00 58.34 104 GLY A O 1
ATOM 864 N N . LEU A 1 105 ? -6.213 -3.679 7.365 1.00 56.25 105 LEU A N 1
ATOM 865 C CA . LEU A 1 105 ? -5.629 -3.892 8.689 1.00 56.25 105 LEU A CA 1
ATOM 866 C C . LEU A 1 105 ? -5.654 -2.551 9.427 1.00 56.25 105 LEU A C 1
ATOM 868 O O . LEU A 1 105 ? -4.763 -1.715 9.277 1.00 56.25 105 LEU A O 1
ATOM 872 N N . GLY A 1 106 ? -6.691 -2.322 10.219 1.00 63.47 106 GLY A N 1
ATOM 873 C CA . GLY A 1 106 ? -6.685 -1.292 11.240 1.00 63.47 106 GLY A CA 1
ATOM 874 C C . GLY A 1 106 ? -5.750 -1.682 12.384 1.00 63.47 106 GLY A C 1
ATOM 875 O O . GLY A 1 106 ? -5.409 -2.849 12.572 1.00 63.47 106 GLY A O 1
ATOM 876 N N . TYR A 1 107 ? -5.339 -0.707 13.178 1.00 70.62 107 TYR A N 1
ATOM 877 C CA . TYR A 1 107 ? -4.827 -0.972 14.514 1.00 70.62 107 TYR A CA 1
ATOM 878 C C . TYR A 1 107 ? -6.001 -1.371 15.405 1.00 70.62 107 TYR A C 1
ATOM 880 O O . TYR A 1 107 ? -7.040 -0.715 15.372 1.00 70.62 107 TYR A O 1
ATOM 888 N N . VAL A 1 108 ? -5.852 -2.427 16.201 1.00 80.31 108 VAL A N 1
ATOM 889 C CA . VAL A 1 108 ? -6.871 -2.790 17.189 1.00 80.31 108 VAL A CA 1
ATOM 890 C C . VAL A 1 108 ? -6.598 -2.008 18.468 1.00 80.31 108 VAL A C 1
ATOM 892 O O . VAL A 1 108 ? -5.511 -2.095 19.044 1.00 80.31 108 VAL A O 1
ATOM 895 N N . ALA A 1 109 ? -7.572 -1.211 18.893 1.00 86.62 109 A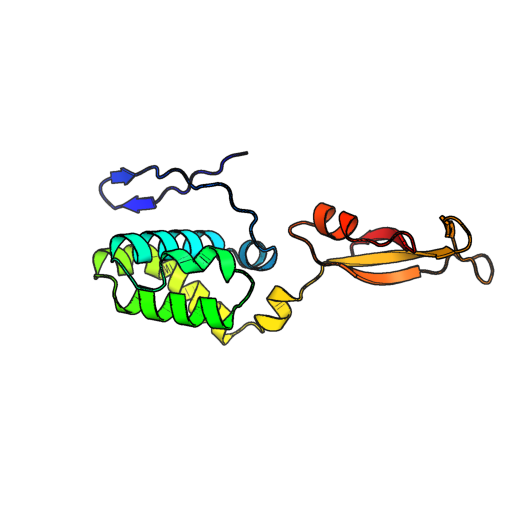LA A N 1
ATOM 896 C CA . ALA A 1 109 ? -7.531 -0.485 20.155 1.00 86.62 109 ALA A CA 1
ATOM 897 C C . ALA A 1 109 ? -8.584 -1.031 21.111 1.00 86.62 109 ALA A C 1
ATOM 899 O O . ALA A 1 109 ? -9.712 -1.304 20.706 1.00 86.62 109 ALA A O 1
ATOM 900 N N . GLU A 1 110 ? -8.224 -1.119 22.387 1.00 92.12 110 GLU A N 1
ATOM 901 C CA . GLU A 1 110 ? -9.197 -1.166 23.469 1.00 92.12 110 GLU A CA 1
ATOM 902 C C . GLU A 1 110 ? -9.635 0.266 23.792 1.00 92.12 110 GLU A C 1
ATOM 904 O O . GLU A 1 110 ? -8.802 1.152 24.031 1.00 92.12 110 GLU A O 1
ATOM 909 N N . VAL A 1 111 ? -10.946 0.493 23.786 1.00 93.50 111 VAL A N 1
ATOM 910 C CA . VAL A 1 111 ? -11.557 1.808 24.004 1.00 93.50 111 VAL A CA 1
ATOM 911 C C . VAL A 1 111 ? -12.681 1.712 25.028 1.00 93.50 111 VAL A C 1
ATOM 913 O O . VAL A 1 111 ? -13.360 0.690 25.097 1.00 93.50 111 VAL A O 1
ATOM 916 N N . ALA A 1 112 ? -12.890 2.765 25.817 1.00 95.31 112 ALA A N 1
ATOM 917 C CA . ALA A 1 112 ? -14.062 2.887 26.679 1.00 95.31 112 ALA A CA 1
ATOM 918 C C . ALA A 1 112 ? -15.239 3.482 25.898 1.00 95.31 112 ALA A C 1
ATOM 920 O O . ALA A 1 112 ? -15.050 4.390 25.085 1.00 95.31 112 ALA A O 1
ATOM 921 N N . LEU A 1 113 ? -16.449 2.996 26.171 1.00 94.25 113 LEU A N 1
ATOM 922 C CA . LEU A 1 113 ? -17.682 3.563 25.623 1.00 94.25 113 LEU A CA 1
ATOM 923 C C . LEU A 1 113 ? -18.033 4.869 26.340 1.00 94.25 113 LEU A C 1
ATOM 925 O O . LEU A 1 113 ? -18.030 4.915 27.574 1.00 94.25 113 LEU A O 1
ATOM 929 N N . LEU A 1 114 ? -18.376 5.907 25.580 1.00 92.94 114 LEU A N 1
ATOM 930 C CA . LEU A 1 114 ? -18.842 7.191 26.096 1.00 92.94 114 LEU A CA 1
ATOM 931 C C . LEU A 1 114 ? -20.329 7.404 25.785 1.00 92.94 114 LEU A C 1
ATOM 933 O O . LEU A 1 114 ? -20.805 7.100 24.695 1.00 92.94 114 LEU A O 1
ATOM 937 N N . TRP A 1 115 ? -21.065 7.980 26.734 1.00 89.31 115 TRP A N 1
ATOM 938 C CA . TRP A 1 115 ? -22.472 8.355 26.583 1.00 89.31 115 TRP A CA 1
ATOM 939 C C . TRP A 1 115 ? -22.753 9.710 27.248 1.00 89.31 115 TRP A C 1
ATOM 941 O O . TRP A 1 115 ? -22.028 10.144 28.143 1.00 89.31 115 TRP A O 1
ATOM 951 N N . GLY A 1 116 ? -23.810 10.403 26.810 1.00 80.12 116 GLY A N 1
ATOM 952 C CA . GLY A 1 116 ? -24.373 11.548 27.540 1.00 80.12 116 GLY A CA 1
ATOM 953 C C . GLY A 1 116 ? -23.413 12.722 27.769 1.00 80.12 116 GLY A C 1
ATOM 954 O O . GLY A 1 116 ? -23.364 13.259 28.871 1.00 80.12 116 GLY A O 1
ATOM 955 N N . GLY A 1 117 ? -22.652 13.127 26.747 1.00 82.12 117 GLY A N 1
ATOM 956 C CA . GLY A 1 117 ? -21.712 14.254 26.849 1.00 82.12 117 GLY A CA 1
ATOM 957 C C . GLY A 1 117 ? -20.276 13.859 27.208 1.00 82.12 117 GLY A C 1
ATOM 958 O O . GLY A 1 117 ? -19.547 14.671 27.769 1.00 82.12 117 GLY A O 1
ATOM 959 N N . GLY A 1 118 ? -19.867 12.628 26.882 1.00 87.19 118 GLY A N 1
ATOM 960 C CA . GLY A 1 118 ? -18.485 12.161 27.040 1.00 87.19 118 GLY A CA 1
ATOM 961 C C . GLY A 1 118 ? -18.204 11.442 28.359 1.00 87.19 118 GLY A C 1
ATOM 962 O O . GLY A 1 118 ? -17.044 11.287 28.730 1.00 87.19 118 GLY A O 1
ATOM 963 N N . GLN A 1 119 ? -19.237 11.014 29.091 1.00 91.81 119 GLN A N 1
ATOM 964 C CA . GLN A 1 119 ? -19.050 10.227 30.309 1.00 91.81 119 GLN A CA 1
ATOM 965 C C . GLN A 1 119 ? -18.870 8.748 29.975 1.00 91.81 119 GLN A C 1
ATOM 967 O O . GLN A 1 119 ? -19.585 8.210 29.132 1.00 91.81 119 GLN A O 1
ATOM 972 N N . ARG A 1 120 ? -17.937 8.078 30.659 1.00 94.31 120 ARG A N 1
ATOM 973 C CA . ARG A 1 120 ? -17.725 6.634 30.508 1.00 94.31 120 ARG A CA 1
ATOM 974 C C . ARG A 1 120 ? -18.971 5.860 30.922 1.00 94.31 120 ARG A C 1
ATOM 976 O O . ARG A 1 120 ? -19.530 6.107 31.990 1.00 94.31 120 ARG A O 1
ATOM 983 N N . VAL A 1 121 ? -19.355 4.885 30.108 1.00 92.94 121 VAL A N 1
ATOM 984 C CA . VAL A 1 121 ? -20.379 3.905 30.467 1.00 92.94 121 VAL A CA 1
ATOM 985 C C . VAL A 1 121 ? -19.796 2.960 31.517 1.00 92.94 121 VAL A C 1
ATOM 987 O O . VAL A 1 121 ? -18.738 2.361 31.313 1.00 92.94 121 VAL A O 1
ATOM 990 N N . VAL A 1 122 ? -20.485 2.846 32.651 1.00 92.00 122 VAL A N 1
ATOM 991 C CA . VAL A 1 122 ? -20.105 1.988 33.777 1.00 92.00 122 VAL A CA 1
ATOM 992 C C . VAL A 1 122 ? -21.247 1.019 34.055 1.00 92.00 122 VAL A C 1
ATOM 994 O O . VAL A 1 122 ? -22.389 1.450 34.193 1.00 92.00 122 VAL A O 1
ATOM 997 N N . ASP A 1 123 ? -20.923 -0.265 34.163 1.00 88.38 123 ASP A N 1
ATOM 998 C CA . ASP A 1 123 ? -21.842 -1.329 34.576 1.00 88.38 123 ASP A CA 1
ATOM 999 C C . ASP A 1 123 ? -21.176 -2.158 35.682 1.00 88.38 123 ASP A C 1
ATOM 1001 O O . ASP A 1 123 ? -19.982 -2.442 35.608 1.00 88.38 123 ASP A O 1
ATOM 1005 N N . ASP A 1 12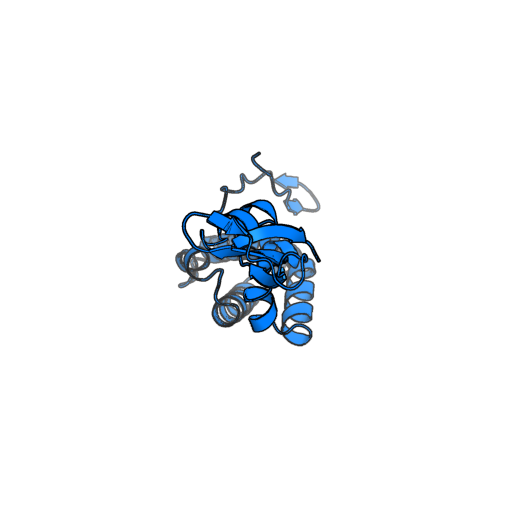4 ? -21.919 -2.443 36.752 1.00 91.56 124 ASP A N 1
ATOM 1006 C CA . ASP A 1 124 ? -21.428 -3.077 37.993 1.00 91.56 124 ASP A CA 1
ATOM 1007 C C . ASP A 1 124 ? -20.104 -2.488 38.542 1.00 91.56 124 ASP A C 1
ATOM 1009 O O . ASP A 1 124 ? -19.179 -3.182 38.964 1.00 91.56 124 ASP A O 1
ATOM 1013 N N . GLY A 1 125 ? -19.969 -1.159 38.481 1.00 90.12 125 GLY A N 1
ATOM 1014 C CA . GLY A 1 125 ? -18.765 -0.449 38.929 1.00 90.12 125 GLY A CA 1
ATOM 1015 C C . GLY A 1 125 ? -17.543 -0.594 38.012 1.00 90.12 125 GLY A C 1
ATOM 1016 O O . GLY A 1 125 ? -16.485 -0.050 38.334 1.00 90.12 125 GLY A O 1
ATOM 1017 N N . GLN A 1 126 ? -17.671 -1.267 36.865 1.00 88.81 126 GLN A N 1
ATOM 1018 C CA . GLN A 1 126 ? -16.612 -1.419 35.867 1.00 88.81 126 GLN A CA 1
ATOM 1019 C C . GLN A 1 126 ? -16.889 -0.603 34.603 1.00 88.81 126 GLN A C 1
ATOM 1021 O O . GLN A 1 126 ? -18.008 -0.555 34.091 1.00 88.81 126 GLN A O 1
ATOM 1026 N N . VAL A 1 127 ? -15.843 0.043 34.081 1.00 92.06 127 VAL A N 1
ATOM 1027 C CA . VAL A 1 127 ? -15.906 0.761 32.802 1.00 92.06 127 VAL A CA 1
ATOM 1028 C C . VAL A 1 127 ? -16.083 -0.248 31.675 1.00 92.06 127 VAL A C 1
ATOM 1030 O O . VAL A 1 127 ? -15.301 -1.189 31.560 1.00 92.06 127 VAL A O 1
ATOM 1033 N N . GLN A 1 128 ? -17.081 -0.019 30.828 1.00 94.12 128 GLN A N 1
ATOM 1034 C CA . GLN A 1 128 ? -17.330 -0.858 29.663 1.00 94.12 128 GLN A CA 1
ATOM 1035 C C . GLN A 1 128 ? -16.325 -0.540 28.554 1.00 94.12 128 GLN A C 1
ATOM 1037 O O . GLN A 1 128 ? -16.219 0.611 28.114 1.00 94.12 128 GLN A O 1
ATOM 1042 N N . THR A 1 129 ? -15.598 -1.565 28.103 1.00 92.44 129 THR A N 1
ATOM 1043 C CA . THR A 1 129 ? -14.609 -1.457 27.026 1.00 92.44 129 THR A CA 1
ATOM 1044 C C . THR A 1 129 ? -14.961 -2.350 25.843 1.00 92.44 129 THR A C 1
ATOM 1046 O O . THR A 1 129 ? -15.619 -3.381 25.984 1.00 92.44 129 THR A O 1
ATOM 1049 N N . VAL A 1 130 ? -14.537 -1.938 24.650 1.00 89.25 130 VAL A N 1
ATOM 1050 C CA . VAL A 1 130 ? -14.682 -2.707 23.408 1.00 89.25 130 VAL A CA 1
ATOM 1051 C C . VAL A 1 130 ? -13.389 -2.654 22.601 1.00 89.25 130 VAL A C 1
ATOM 1053 O O . VAL A 1 130 ? -12.582 -1.735 22.756 1.00 89.25 130 VAL A O 1
ATOM 1056 N N . LEU A 1 131 ? -13.197 -3.642 21.727 1.00 84.06 131 LEU A N 1
ATOM 1057 C CA . LEU A 1 131 ? -12.129 -3.626 20.733 1.00 84.06 131 LEU A CA 1
ATOM 1058 C C . LEU A 1 131 ? -12.649 -3.022 19.432 1.00 84.06 131 LEU A C 1
ATOM 1060 O O . LEU A 1 131 ? -13.675 -3.459 18.911 1.00 84.06 131 LEU A O 1
ATOM 1064 N N . VAL A 1 132 ? -11.923 -2.047 18.896 1.00 81.81 132 VAL A N 1
ATOM 1065 C CA . VAL A 1 132 ? -12.244 -1.400 17.619 1.00 81.81 132 VAL A CA 1
ATOM 1066 C C . VAL A 1 132 ? -11.049 -1.465 16.679 1.00 81.81 132 VAL A C 1
ATOM 1068 O O . VAL A 1 132 ? -9.908 -1.256 17.092 1.00 81.81 132 VAL A O 1
ATOM 1071 N N . SER A 1 133 ? -11.310 -1.753 15.405 1.00 81.31 133 SER A N 1
ATOM 1072 C CA . SER A 1 133 ? -10.312 -1.640 14.342 1.00 81.31 133 SER A CA 1
ATOM 1073 C C . SER A 1 133 ? -10.301 -0.213 13.808 1.00 81.31 133 SER A C 1
ATOM 1075 O O . SER A 1 133 ? -11.302 0.265 13.281 1.00 81.31 133 SER A O 1
ATOM 1077 N N . LEU A 1 134 ? -9.158 0.454 13.934 1.00 78.38 134 LEU A N 1
ATOM 1078 C CA . LEU A 1 134 ? -8.960 1.845 13.536 1.00 78.38 134 LEU A CA 1
ATOM 1079 C C . LEU A 1 134 ? -8.004 1.931 12.349 1.00 78.38 134 LEU A C 1
ATOM 1081 O O . LEU A 1 134 ? -6.863 1.474 12.422 1.00 78.38 134 LEU A O 1
ATOM 1085 N N . GLY A 1 135 ? -8.453 2.528 11.249 1.00 71.75 135 GLY A N 1
ATOM 1086 C CA . GLY A 1 135 ? -7.622 2.747 10.067 1.00 71.75 135 GLY A CA 1
ATOM 1087 C C . GLY A 1 135 ? -6.709 3.960 10.238 1.00 71.75 135 GLY A C 1
ATOM 1088 O O . GLY A 1 135 ? -7.144 5.002 10.711 1.00 71.75 135 GLY A O 1
ATOM 1089 N N . GLY A 1 136 ? -5.444 3.857 9.834 1.00 63.38 136 GLY A N 1
ATOM 1090 C CA . GLY A 1 136 ? -4.534 5.004 9.855 1.00 63.38 136 GLY A CA 1
ATOM 1091 C C . GLY A 1 136 ? -3.118 4.659 9.414 1.00 63.38 136 GLY A C 1
ATOM 1092 O O . GLY A 1 136 ? -2.714 3.501 9.454 1.00 63.38 136 GLY A O 1
ATOM 1093 N N . ALA A 1 137 ? -2.371 5.671 8.967 1.00 57.06 137 ALA A N 1
ATOM 1094 C CA . ALA A 1 137 ? -0.969 5.585 8.538 1.00 57.06 137 ALA A CA 1
ATOM 1095 C C . ALA A 1 137 ? 0.018 5.249 9.665 1.00 57.06 137 ALA A C 1
ATOM 1097 O O . ALA A 1 137 ? 1.082 4.681 9.409 1.00 57.06 137 ALA A O 1
ATOM 1098 N N . SER A 1 138 ? -0.361 5.569 10.895 1.00 63.78 138 SER A N 1
ATOM 1099 C CA . SER A 1 138 ? 0.344 5.269 12.130 1.00 63.78 138 SER A CA 1
ATOM 1100 C C . SER A 1 138 ? -0.67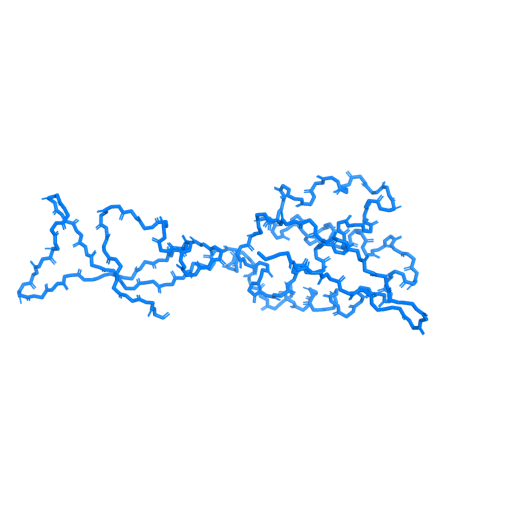3 5.021 13.245 1.00 63.78 138 SER A C 1
ATOM 1102 O O . SER A 1 138 ? -1.872 5.240 13.061 1.00 63.78 138 SER A O 1
ATOM 1104 N N . ARG A 1 139 ? -0.204 4.604 14.428 1.00 77.31 139 ARG A N 1
ATOM 1105 C CA . ARG A 1 139 ? -1.056 4.510 15.623 1.00 77.31 139 ARG A CA 1
ATOM 1106 C C . ARG A 1 139 ? -1.710 5.854 15.961 1.00 77.31 139 ARG A C 1
ATOM 1108 O O . ARG A 1 139 ? -2.895 5.883 16.259 1.00 77.31 139 ARG A O 1
ATOM 1115 N N . GLU A 1 140 ? -0.978 6.963 15.872 1.00 80.69 140 GLU A N 1
ATOM 1116 C CA . GLU A 1 140 ? -1.539 8.296 16.146 1.00 80.69 140 GLU A CA 1
ATOM 1117 C C . GLU A 1 140 ? -2.612 8.691 15.124 1.00 80.69 140 GLU A C 1
ATOM 1119 O O . GLU A 1 140 ? -3.699 9.118 15.509 1.00 80.69 140 GLU A O 1
ATOM 1124 N N . ASP A 1 141 ? -2.369 8.446 13.833 1.00 68.88 141 ASP A N 1
ATOM 1125 C CA . ASP A 1 141 ? -3.368 8.711 12.789 1.00 68.88 141 ASP A CA 1
ATOM 1126 C C . ASP A 1 141 ? -4.617 7.845 12.984 1.00 68.88 141 ASP A C 1
ATOM 1128 O O . ASP A 1 141 ? -5.738 8.340 12.897 1.00 68.88 141 ASP A O 1
ATOM 1132 N N . ALA A 1 142 ? -4.438 6.566 13.319 1.00 81.25 142 ALA A N 1
ATOM 1133 C CA . ALA A 1 142 ? -5.547 5.669 13.611 1.00 81.25 142 ALA A CA 1
ATOM 1134 C C . ALA A 1 142 ? -6.328 6.106 14.853 1.00 81.25 142 ALA A C 1
ATOM 1136 O O . ALA A 1 142 ? -7.556 6.103 14.844 1.00 81.25 142 ALA A O 1
ATOM 1137 N N . LYS A 1 143 ? -5.643 6.570 15.901 1.00 87.38 143 LYS A N 1
ATOM 1138 C CA . LYS A 1 143 ? -6.288 7.132 17.093 1.00 87.38 143 LYS A CA 1
ATOM 1139 C C . LYS A 1 143 ? -7.077 8.399 16.775 1.00 87.38 143 LYS A C 1
ATOM 1141 O O . LYS A 1 143 ? -8.136 8.598 17.355 1.00 87.38 143 LYS A O 1
ATOM 1146 N N . SER A 1 144 ? -6.604 9.230 15.846 1.00 84.50 144 SER A N 1
ATOM 1147 C CA . SER A 1 144 ? -7.333 10.427 15.405 1.00 84.50 144 SER A CA 1
ATOM 1148 C C . SER A 1 144 ? -8.635 10.117 14.658 1.00 84.50 144 SER A C 1
ATOM 1150 O O . SER A 1 144 ? -9.522 10.964 14.615 1.00 84.50 144 SER A O 1
ATOM 1152 N N . SER A 1 145 ? -8.778 8.900 14.116 1.00 81.00 145 SER A N 1
ATOM 1153 C CA . SER A 1 145 ? -10.017 8.438 13.471 1.00 81.00 145 SER A CA 1
ATOM 1154 C C . SER A 1 145 ? -11.098 7.997 14.465 1.00 81.00 145 SER A C 1
ATOM 1156 O O . SER A 1 145 ? -12.221 7.690 14.064 1.00 81.00 145 SER A O 1
ATOM 1158 N N . LEU A 1 146 ? -10.769 7.960 15.761 1.00 87.50 146 LEU A N 1
ATOM 1159 C CA . LEU A 1 146 ? -11.692 7.572 16.816 1.00 87.50 146 LEU A CA 1
ATOM 1160 C C . LEU A 1 146 ? -12.847 8.581 16.913 1.00 87.50 146 LEU A C 1
ATOM 1162 O O . LEU A 1 146 ? -12.626 9.787 17.030 1.00 87.50 146 LEU A O 1
ATOM 1166 N N . THR A 1 147 ? -14.086 8.093 16.875 1.00 85.31 147 THR A N 1
ATOM 1167 C CA . THR A 1 147 ? -15.270 8.949 17.008 1.00 85.31 147 THR A CA 1
ATOM 1168 C C . THR A 1 147 ? -15.444 9.420 18.454 1.00 85.31 147 THR A C 1
ATOM 1170 O O . THR A 1 147 ? -14.932 8.816 19.396 1.00 85.31 147 THR A O 1
ATOM 1173 N N . SER A 1 148 ? -16.213 10.494 18.654 1.00 89.00 148 SER A N 1
ATOM 1174 C CA . SER A 1 148 ? -16.468 11.090 19.977 1.00 89.00 148 SER A CA 1
ATOM 1175 C C . SER A 1 148 ? -17.221 10.182 20.960 1.00 89.00 148 SER A C 1
ATOM 1177 O O . SER A 1 148 ? -17.413 10.552 22.114 1.00 89.00 148 SER A O 1
ATOM 1179 N N . GLU A 1 149 ? -17.689 9.025 20.498 1.00 90.69 149 GLU A N 1
ATOM 1180 C CA . GLU A 1 149 ? -18.393 8.010 21.290 1.00 90.69 149 GLU A CA 1
ATOM 1181 C C . GLU A 1 149 ? -17.424 7.076 22.028 1.00 90.69 149 GLU A C 1
ATOM 1183 O O . GLU A 1 149 ? -17.852 6.241 22.823 1.00 90.69 149 GLU A O 1
ATOM 1188 N N . TYR A 1 150 ? -16.119 7.222 21.790 1.00 93.31 150 TYR A N 1
ATOM 1189 C CA . TYR A 1 150 ? -15.093 6.369 22.367 1.00 93.31 150 TYR A CA 1
ATOM 1190 C C . TYR A 1 150 ? -13.975 7.182 23.019 1.00 93.31 150 TYR A C 1
ATOM 1192 O O . TYR A 1 150 ? -13.589 8.254 22.555 1.00 93.31 150 TYR A O 1
ATOM 1200 N N . GLU A 1 151 ? -13.393 6.619 24.074 1.00 95.12 151 GLU A N 1
ATOM 1201 C CA . GLU A 1 151 ? -12.142 7.087 24.667 1.00 95.12 151 GLU A CA 1
ATOM 1202 C C . GLU A 1 151 ? -11.058 6.024 24.484 1.00 95.12 151 GLU A C 1
ATOM 1204 O O . GLU A 1 151 ? -11.213 4.876 24.899 1.00 95.12 151 GLU A O 1
ATOM 1209 N N . PHE A 1 152 ? -9.935 6.406 23.881 1.00 96.06 152 PHE A N 1
ATOM 1210 C CA . PHE A 1 152 ? -8.802 5.506 23.695 1.00 96.06 152 PHE A CA 1
ATOM 1211 C C . PHE A 1 152 ? -8.165 5.102 25.032 1.00 96.06 152 PHE A C 1
ATOM 1213 O O . PHE A 1 152 ? -7.753 5.975 25.797 1.00 96.06 152 PHE A O 1
ATOM 1220 N N . LEU A 1 153 ? -7.987 3.795 25.267 1.00 94.31 153 LEU A N 1
ATOM 1221 C CA . LEU A 1 153 ? -7.279 3.282 26.444 1.00 94.31 153 LEU A CA 1
ATOM 1222 C C . LEU A 1 153 ? -5.880 2.777 26.085 1.00 94.31 153 LEU A C 1
ATOM 1224 O O . LEU A 1 153 ? -4.884 3.282 26.606 1.00 94.31 153 LEU A O 1
ATOM 1228 N N . ARG A 1 154 ? -5.787 1.785 25.191 1.00 91.75 154 ARG A N 1
ATOM 1229 C CA . ARG A 1 154 ? -4.509 1.199 24.757 1.00 91.75 154 ARG A CA 1
ATOM 1230 C C . ARG A 1 154 ? -4.619 0.484 23.414 1.00 91.75 154 ARG A C 1
ATOM 1232 O O . ARG A 1 154 ? -5.696 0.077 22.995 1.00 91.75 154 ARG A O 1
ATOM 1239 N N . TRP A 1 155 ? -3.471 0.287 22.777 1.00 88.12 155 TRP A N 1
ATOM 1240 C CA . TRP A 1 155 ? -3.336 -0.632 21.648 1.00 88.12 155 TRP A CA 1
ATOM 1241 C C . TRP A 1 155 ? -3.259 -2.074 22.145 1.00 88.12 155 TRP A C 1
ATOM 1243 O O . TRP A 1 155 ? -2.674 -2.316 23.205 1.00 88.12 155 TRP A O 1
ATOM 1253 N N . VAL A 1 156 ? -3.819 -2.993 21.361 1.00 75.00 156 VAL A N 1
ATOM 1254 C CA . VAL A 1 156 ? -3.696 -4.446 21.543 1.00 75.00 156 VAL A CA 1
ATOM 1255 C C . VAL A 1 156 ? -2.603 -4.993 20.633 1.00 75.00 156 VAL A C 1
ATOM 1257 O O . VAL A 1 156 ? -2.454 -4.470 19.502 1.00 75.00 156 VAL A O 1
#